Protein AF-A0A3A6PB58-F1 (afdb_monomer)

Organism: NCBI:txid1276110

Solvent-accessible surface area (backbone atoms only — not comparable to full-atom values): 4008 Å² total; per-residue (Å²): 137,82,79,79,75,74,77,72,81,40,73,63,34,37,29,22,56,48,72,91,82,58,84,79,94,47,57,76,44,76,27,94,39,72,67,48,30,52,54,51,41,59,51,46,21,68,74,66,66,33,43,71,45,77,70,85,74,61,35,36,39,27,32,43,77,116

Secondary structure (DSSP, 8-state):
-----PPPPEEEEEEES-TTT--SSS-EEE-SSHHHHHHHHHHHHHHHTEEEEE-SSSEEEEEE--

Nearest PDB structures (foldseek):
  3p04-assembly1_A  TM=7.062E-01  e=1.919E+00  Corynebacterium glutamicum
  2co5-assembly1_A  TM=5.465E-01  e=3.770E+00  Sulfolobus turreted icosahedral virus 1
  3fau-assembly3_B  TM=3.872E-01  e=3.294E+00  Homo sapiens
  8a39-assembly2_BP1-2  TM=5.375E-01  e=9.703E+00  Escherichia coli W
  6bw5-assembly1_B  TM=3.884E-01  e=6.048E+00  Homo sapiens

Structure (mmCIF, N/CA/C/O backbone):
data_AF-A0A3A6PB58-F1
#
_entry.id   AF-A0A3A6PB58-F1
#
loop_
_atom_site.group_PDB
_atom_site.id
_atom_site.type_symbol
_atom_site.label_atom_id
_atom_site.label_alt_id
_atom_site.label_comp_id
_atom_site.label_asym_id
_atom_site.label_entity_id
_atom_site.label_se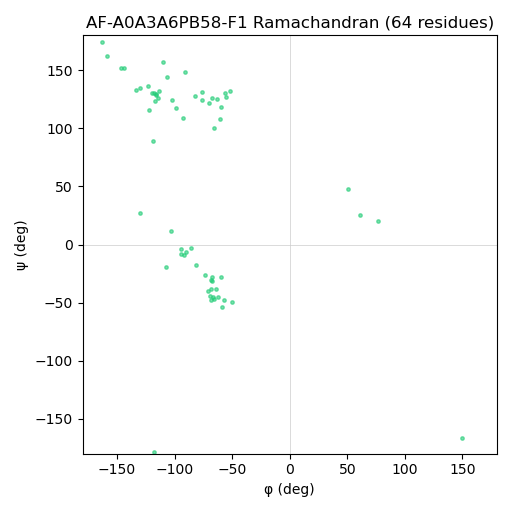q_id
_atom_site.pdbx_PDB_ins_code
_atom_site.Cartn_x
_atom_site.Cartn_y
_atom_site.Cartn_z
_atom_site.occupancy
_atom_site.B_iso_or_equiv
_atom_site.auth_seq_id
_atom_site.auth_comp_id
_atom_site.auth_asym_id
_atom_site.auth_atom_id
_atom_site.pdbx_PDB_model_num
ATOM 1 N N . MET A 1 1 ? 22.097 0.147 -33.614 1.00 51.28 1 MET A N 1
ATOM 2 C CA . MET A 1 1 ? 21.653 1.239 -32.718 1.00 51.28 1 MET A CA 1
ATOM 3 C C . MET A 1 1 ? 20.529 0.699 -31.833 1.00 51.28 1 MET A C 1
ATOM 5 O O . MET A 1 1 ? 19.438 0.467 -32.334 1.00 51.28 1 MET A O 1
ATOM 9 N N . ARG A 1 2 ? 20.798 0.369 -30.564 1.00 56.81 2 ARG A N 1
ATOM 10 C CA . ARG A 1 2 ? 19.797 -0.213 -29.649 1.00 56.81 2 ARG A CA 1
ATOM 11 C C . ARG A 1 2 ? 19.148 0.948 -28.890 1.00 56.81 2 ARG A C 1
ATOM 13 O O . ARG A 1 2 ? 19.831 1.598 -28.103 1.00 56.81 2 ARG A O 1
ATOM 20 N N . ARG A 1 3 ? 17.879 1.271 -29.171 1.00 60.50 3 ARG A N 1
ATOM 21 C CA . ARG A 1 3 ? 17.132 2.254 -28.368 1.00 60.50 3 ARG A CA 1
ATOM 22 C C . ARG A 1 3 ? 17.099 1.721 -26.933 1.00 60.50 3 ARG A C 1
ATOM 24 O O . ARG A 1 3 ? 16.585 0.629 -26.712 1.00 60.50 3 ARG A O 1
ATOM 31 N N . ARG A 1 4 ? 17.678 2.449 -25.972 1.00 60.00 4 ARG A N 1
ATOM 32 C CA . ARG A 1 4 ? 17.358 2.224 -24.560 1.00 60.00 4 ARG A CA 1
ATOM 33 C C . ARG A 1 4 ? 15.896 2.624 -24.415 1.00 60.00 4 ARG A C 1
ATOM 35 O O . ARG A 1 4 ? 15.585 3.810 -24.425 1.00 60.00 4 ARG A O 1
ATOM 42 N N . GLN A 1 5 ? 15.001 1.643 -24.396 1.00 61.91 5 GLN A N 1
ATOM 43 C CA . GLN A 1 5 ? 13.648 1.871 -23.915 1.00 61.91 5 GLN A CA 1
ATOM 44 C C . GLN A 1 5 ? 13.827 2.306 -22.456 1.00 61.91 5 GLN A C 1
ATOM 46 O O . GLN A 1 5 ? 14.299 1.511 -21.645 1.00 61.91 5 GLN A O 1
ATOM 51 N N . GLY A 1 6 ? 13.598 3.585 -22.146 1.00 60.91 6 GLY A N 1
ATOM 52 C CA . GLY A 1 6 ? 13.553 4.025 -20.754 1.00 60.91 6 GLY A CA 1
ATOM 53 C C . GLY A 1 6 ? 12.506 3.174 -20.046 1.00 60.91 6 GLY A C 1
ATOM 54 O O . GLY A 1 6 ? 11.402 3.018 -20.576 1.00 60.91 6 GLY A O 1
ATOM 55 N N . LYS A 1 7 ? 12.871 2.538 -18.930 1.00 69.69 7 LYS A N 1
ATOM 56 C CA . LYS A 1 7 ? 11.920 1.713 -18.191 1.00 69.69 7 LYS A CA 1
ATOM 57 C C . LYS A 1 7 ? 10.806 2.631 -17.687 1.00 69.69 7 LYS A C 1
ATOM 59 O O . LYS A 1 7 ? 11.073 3.686 -17.119 1.00 69.69 7 LYS A O 1
ATOM 64 N N . LEU A 1 8 ? 9.566 2.285 -18.021 1.00 76.19 8 LEU A N 1
ATOM 65 C CA . LEU A 1 8 ? 8.393 3.024 -17.572 1.00 76.19 8 LEU A CA 1
ATOM 66 C C . LEU A 1 8 ? 8.148 2.665 -16.108 1.00 76.19 8 LEU A C 1
ATOM 68 O O . LEU A 1 8 ? 8.124 1.481 -15.774 1.00 76.19 8 LEU A O 1
ATOM 72 N N . ALA A 1 9 ? 7.946 3.680 -15.269 1.00 85.06 9 ALA A N 1
ATOM 73 C CA . ALA A 1 9 ? 7.524 3.482 -13.891 1.00 85.06 9 ALA A CA 1
ATOM 74 C C . ALA A 1 9 ? 6.218 2.673 -13.869 1.00 85.06 9 ALA A C 1
ATOM 76 O O . ALA A 1 9 ? 5.270 2.987 -14.597 1.00 85.06 9 ALA A O 1
ATOM 77 N N . LYS A 1 10 ? 6.180 1.613 -13.060 1.00 92.19 10 LYS A N 1
ATOM 78 C CA . LYS A 1 10 ? 5.041 0.696 -12.976 1.00 92.19 10 LYS A CA 1
ATOM 79 C C . LYS A 1 10 ? 4.454 0.742 -11.574 1.00 92.19 10 LYS A C 1
ATOM 81 O O . LYS A 1 10 ? 5.151 0.446 -10.611 1.00 92.19 10 LYS A O 1
ATOM 86 N N . IL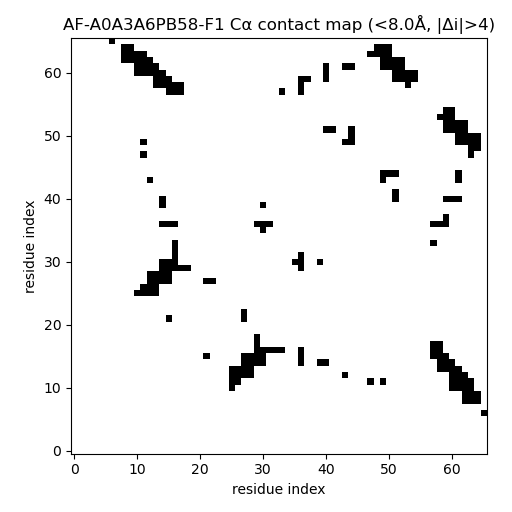E A 1 11 ? 3.162 1.049 -11.469 1.00 94.81 11 ILE A N 1
ATOM 87 C CA . ILE A 1 11 ? 2.420 0.886 -10.215 1.00 94.81 11 ILE A CA 1
ATOM 88 C C . ILE A 1 11 ? 2.251 -0.615 -9.960 1.00 94.81 11 ILE A C 1
ATOM 90 O O . ILE A 1 11 ? 1.699 -1.332 -10.799 1.00 94.81 11 ILE A O 1
ATOM 94 N N . VAL A 1 12 ? 2.748 -1.088 -8.821 1.00 96.25 12 VAL A N 1
ATOM 95 C CA . VAL A 1 12 ? 2.734 -2.506 -8.431 1.00 96.25 12 VAL A CA 1
ATOM 96 C C . VAL A 1 12 ? 1.738 -2.818 -7.320 1.00 96.25 12 VAL A C 1
ATOM 98 O O . VAL A 1 12 ? 1.329 -3.970 -7.205 1.00 96.25 12 VAL A O 1
ATOM 101 N N . ALA A 1 13 ? 1.297 -1.818 -6.555 1.00 97.62 13 ALA A N 1
ATOM 102 C CA . ALA A 1 13 ? 0.194 -1.936 -5.603 1.00 97.62 13 ALA A CA 1
ATOM 103 C C . ALA A 1 13 ? -0.404 -0.559 -5.274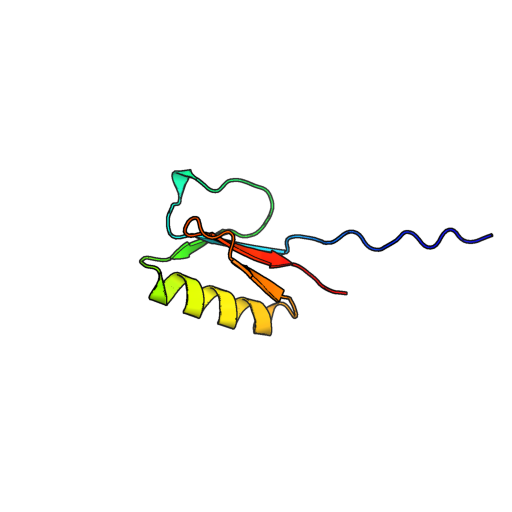 1.00 97.62 13 ALA A C 1
ATOM 105 O O . ALA A 1 13 ? 0.229 0.477 -5.491 1.00 97.62 13 ALA A O 1
ATOM 106 N N 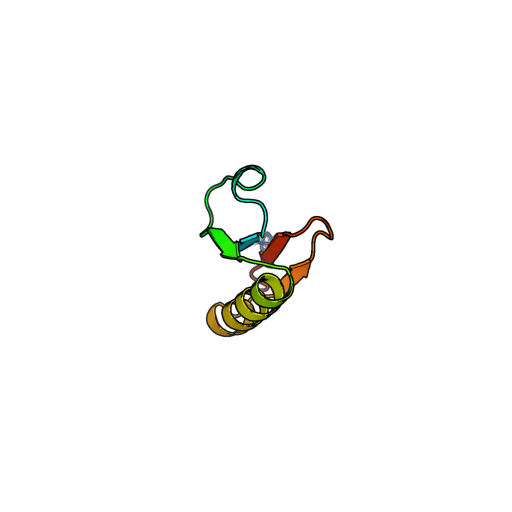. VAL A 1 14 ? -1.618 -0.565 -4.731 1.00 97.88 14 VAL A N 1
ATOM 107 C CA . VAL A 1 14 ? -2.319 0.617 -4.216 1.00 97.88 14 VAL A CA 1
ATOM 108 C C . VAL A 1 14 ? -2.836 0.301 -2.818 1.00 97.88 14 VAL A C 1
ATOM 110 O O . VAL A 1 14 ? -3.418 -0.760 -2.605 1.00 97.88 14 VAL A O 1
ATOM 113 N N . VAL A 1 15 ? -2.658 1.219 -1.874 1.00 98.31 15 VAL A N 1
ATOM 114 C CA . VAL A 1 15 ? -3.261 1.159 -0.539 1.00 98.31 15 VAL A CA 1
ATOM 115 C C . VAL A 1 15 ? -4.140 2.390 -0.371 1.00 98.31 15 VAL A C 1
ATOM 117 O O . VAL A 1 15 ? -3.688 3.493 -0.659 1.00 98.31 15 VAL A O 1
ATOM 120 N N . SER A 1 16 ? -5.390 2.234 0.058 1.00 98.31 16 SER A N 1
ATOM 121 C CA . SER A 1 16 ? -6.319 3.359 0.215 1.00 98.31 16 SER A CA 1
ATOM 122 C C . SER A 1 16 ? -7.233 3.180 1.417 1.00 98.31 16 SER A C 1
ATOM 124 O O . SER A 1 16 ? -7.555 2.053 1.782 1.00 98.31 16 SER A O 1
ATOM 126 N N . VAL A 1 17 ? -7.683 4.285 2.010 1.00 98.38 17 VAL A N 1
ATOM 127 C CA . VAL A 1 17 ? -8.785 4.284 2.993 1.00 98.38 17 VAL A CA 1
ATOM 128 C C . VAL A 1 17 ? -10.161 4.472 2.338 1.00 98.38 17 VAL A C 1
ATOM 130 O O . VAL A 1 17 ? -11.182 4.344 3.009 1.00 98.38 17 VAL A O 1
ATOM 133 N N . TYR A 1 18 ? -10.208 4.741 1.026 1.00 97.06 18 TYR A N 1
ATOM 134 C CA . TYR A 1 18 ? -11.435 5.014 0.274 1.00 97.06 18 TYR A CA 1
ATOM 135 C C . TYR A 1 18 ? -11.647 3.970 -0.838 1.00 97.06 18 TYR A C 1
ATOM 137 O O . TYR A 1 18 ? -11.208 4.169 -1.972 1.00 97.06 18 TYR A O 1
ATOM 145 N N . PRO A 1 19 ? -12.331 2.845 -0.556 1.00 94.06 19 PRO A N 1
ATOM 146 C CA . PRO A 1 19 ? -12.505 1.754 -1.521 1.00 94.06 19 PRO A CA 1
ATOM 147 C C . PRO A 1 19 ? -13.226 2.159 -2.814 1.00 94.06 19 PRO A C 1
ATOM 149 O O . PRO A 1 19 ? -12.964 1.571 -3.860 1.00 94.06 19 PRO A O 1
ATOM 152 N N . ASP A 1 20 ? -14.089 3.176 -2.769 1.00 94.88 20 ASP A N 1
ATOM 153 C CA . ASP A 1 20 ? -14.836 3.647 -3.942 1.00 94.88 20 ASP A CA 1
ATOM 154 C C . ASP A 1 20 ? -14.021 4.581 -4.857 1.00 94.88 20 ASP A C 1
ATOM 156 O O . ASP A 1 20 ? -14.375 4.769 -6.027 1.00 94.88 20 ASP A O 1
ATOM 160 N N . GLU A 1 21 ? -12.916 5.139 -4.352 1.00 90.62 21 GLU A N 1
ATOM 161 C CA . GLU A 1 21 ? -12.055 6.088 -5.073 1.00 90.62 21 GLU A CA 1
ATOM 162 C C . GLU A 1 21 ? -10.905 5.408 -5.829 1.00 90.62 21 GLU A C 1
ATOM 164 O O . GLU A 1 21 ? -10.236 6.039 -6.650 1.00 90.62 21 GLU A O 1
ATOM 169 N N . VAL A 1 22 ? -10.692 4.107 -5.605 1.00 92.81 22 VAL A N 1
ATOM 170 C CA . VAL A 1 22 ? -9.632 3.326 -6.250 1.00 92.81 22 VAL A CA 1
ATOM 171 C C . VAL A 1 22 ? -10.201 2.194 -7.096 1.00 92.81 22 VAL A C 1
ATOM 173 O O . VAL A 1 22 ? -11.034 1.401 -6.671 1.00 92.81 22 VAL A O 1
ATOM 176 N N . LYS A 1 23 ? -9.731 2.107 -8.341 1.00 88.56 23 LYS A N 1
ATOM 177 C CA . LYS A 1 23 ? -10.066 1.052 -9.308 1.00 88.56 23 LYS A CA 1
ATOM 178 C C . LYS A 1 23 ? -8.840 0.807 -10.180 1.00 88.56 23 LYS A C 1
ATOM 180 O O . LYS A 1 23 ? -8.063 1.732 -10.404 1.00 88.56 23 LYS A O 1
ATOM 185 N N . GLY A 1 24 ? -8.665 -0.396 -10.719 1.00 82.75 24 GLY A N 1
ATOM 186 C CA . GLY A 1 24 ? -7.592 -0.628 -11.689 1.00 82.75 24 GLY A CA 1
ATOM 187 C C . GLY A 1 24 ? -7.016 -2.036 -11.698 1.00 82.75 24 GLY A C 1
ATOM 188 O O . GLY A 1 24 ? -7.603 -2.968 -11.161 1.00 82.75 24 GLY A O 1
ATOM 189 N N . GLY A 1 25 ? -5.865 -2.167 -12.366 1.00 81.00 25 GLY A N 1
ATOM 190 C CA . GLY A 1 25 ? -5.223 -3.442 -12.711 1.00 81.00 25 GLY A CA 1
ATOM 191 C C . GLY A 1 25 ? -4.019 -3.846 -11.852 1.00 81.00 25 GLY A C 1
ATOM 192 O O . GLY A 1 25 ? -3.295 -4.75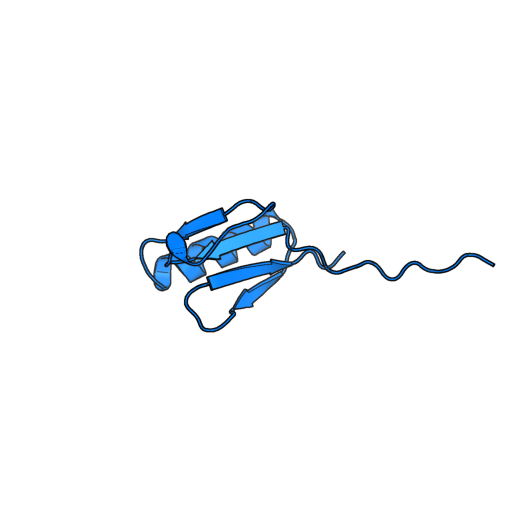9 -12.240 1.00 81.00 25 GLY A O 1
ATOM 193 N N . ALA A 1 26 ? -3.781 -3.172 -10.727 1.00 91.94 26 ALA A N 1
ATOM 194 C CA . ALA A 1 26 ? -2.795 -3.575 -9.722 1.00 91.94 26 ALA A CA 1
ATOM 195 C C . ALA A 1 26 ? -3.521 -4.060 -8.453 1.00 91.94 26 ALA A C 1
ATOM 197 O O . ALA A 1 26 ? -4.671 -3.672 -8.245 1.00 91.94 26 ALA A O 1
ATOM 198 N N . PRO A 1 27 ? -2.887 -4.882 -7.599 1.00 96.06 27 PRO A N 1
ATOM 199 C CA . PRO A 1 27 ? -3.425 -5.226 -6.285 1.00 96.06 27 PRO A CA 1
ATOM 200 C C . PRO A 1 27 ? -3.802 -3.981 -5.470 1.00 96.06 27 PRO A C 1
ATOM 202 O O . PRO A 1 27 ? -3.007 -3.045 -5.360 1.00 96.06 27 PRO A O 1
ATOM 205 N N . ILE A 1 28 ? -5.008 -3.991 -4.898 1.00 97.69 28 ILE A N 1
ATOM 206 C CA . ILE A 1 28 ? -5.551 -2.905 -4.075 1.00 97.69 28 ILE A CA 1
ATOM 207 C C . ILE A 1 28 ? -5.764 -3.424 -2.653 1.00 97.69 28 ILE A C 1
ATOM 209 O O . ILE A 1 28 ? -6.407 -4.455 -2.455 1.00 97.69 28 ILE A O 1
ATOM 213 N N . PHE A 1 29 ? -5.254 -2.687 -1.671 1.00 97.94 29 PHE A N 1
ATOM 214 C CA . PHE A 1 29 ? -5.409 -2.954 -0.246 1.00 97.94 29 PHE A CA 1
ATOM 215 C C . PHE A 1 29 ? -6.220 -1.828 0.387 1.00 97.94 29 PHE A C 1
ATOM 217 O O . PHE A 1 29 ? -5.871 -0.656 0.253 1.00 97.94 29 PHE A O 1
ATOM 2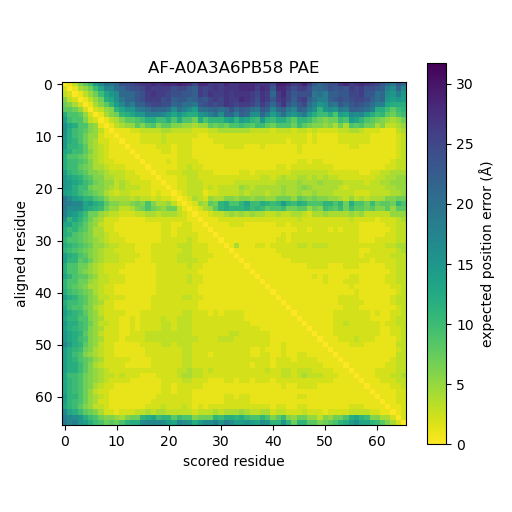24 N N . ILE A 1 30 ? -7.302 -2.178 1.078 1.00 98.06 30 ILE A N 1
ATOM 225 C CA . ILE A 1 30 ? -8.145 -1.198 1.762 1.00 98.06 30 ILE A CA 1
ATOM 226 C C . ILE A 1 30 ? -7.769 -1.169 3.241 1.00 98.06 30 ILE A C 1
ATOM 228 O O . ILE A 1 30 ? -7.890 -2.179 3.934 1.00 98.06 30 ILE A O 1
ATOM 232 N N . ALA A 1 31 ? -7.286 -0.020 3.703 1.00 98.19 31 ALA A N 1
ATOM 233 C CA . ALA A 1 31 ? -6.944 0.235 5.095 1.00 98.19 31 ALA A CA 1
ATOM 234 C C . ALA A 1 31 ? -8.142 0.827 5.851 1.00 98.19 31 ALA A C 1
ATOM 236 O O . ALA A 1 31 ? -8.953 1.552 5.280 1.00 98.19 31 ALA A O 1
ATOM 237 N N . SER A 1 32 ? -8.246 0.534 7.148 1.00 97.56 32 SER A N 1
ATOM 238 C CA . SER A 1 32 ? -9.326 1.046 8.005 1.00 97.56 32 SER A CA 1
ATOM 239 C C . SER A 1 32 ? -9.181 2.526 8.360 1.00 97.56 32 SER A C 1
ATOM 241 O O . SER A 1 32 ? -10.170 3.181 8.676 1.00 97.56 32 SER A O 1
ATOM 243 N N . ASP A 1 33 ? -7.951 3.036 8.352 1.00 98.12 33 ASP A N 1
ATOM 244 C CA . ASP A 1 33 ? -7.577 4.379 8.785 1.00 98.12 33 ASP A CA 1
ATOM 245 C C . ASP A 1 33 ? -6.184 4.750 8.245 1.00 98.12 33 ASP A C 1
ATOM 247 O O . ASP A 1 33 ? -5.492 3.929 7.636 1.00 98.12 33 ASP A O 1
ATOM 251 N N . THR A 1 34 ? -5.765 5.997 8.471 1.00 97.12 34 THR A N 1
ATOM 252 C CA . THR A 1 34 ? -4.487 6.529 7.975 1.00 97.12 34 THR A CA 1
ATOM 253 C C . THR A 1 34 ? -3.264 5.875 8.624 1.00 97.12 34 THR A C 1
ATOM 255 O O . THR A 1 34 ? -2.228 5.767 7.979 1.00 97.12 34 THR A O 1
ATOM 258 N N . GLY A 1 35 ? -3.365 5.385 9.863 1.00 98.19 35 GLY A N 1
ATOM 259 C CA . GLY A 1 35 ? -2.276 4.645 10.505 1.00 98.19 35 GLY A CA 1
ATOM 260 C C . GLY A 1 35 ? -2.063 3.287 9.838 1.00 98.19 35 GLY A C 1
ATOM 261 O O . GLY A 1 35 ? -0.937 2.914 9.507 1.00 98.19 35 GLY A O 1
ATOM 262 N N . LYS A 1 36 ? -3.159 2.573 9.551 1.00 98.56 36 LYS A N 1
ATOM 263 C CA . LYS A 1 36 ? -3.120 1.314 8.794 1.00 98.56 36 LYS A CA 1
ATOM 264 C C . LYS A 1 36 ? -2.731 1.502 7.332 1.00 98.56 36 LYS A C 1
ATOM 266 O O . LYS A 1 36 ? -2.102 0.601 6.774 1.00 98.56 36 LYS A O 1
ATOM 271 N N . LEU A 1 37 ? -3.060 2.645 6.731 1.00 98.62 37 LEU A N 1
ATOM 272 C CA . LEU A 1 37 ? -2.623 3.025 5.385 1.00 98.62 37 LEU A CA 1
ATOM 273 C C . LEU A 1 37 ? -1.092 3.056 5.302 1.00 98.62 37 LEU A C 1
ATOM 275 O O . LEU A 1 37 ? -0.516 2.368 4.459 1.00 98.62 37 LEU A O 1
ATOM 279 N N . GLU A 1 38 ? -0.445 3.795 6.206 1.00 98.38 38 GLU A N 1
ATOM 280 C CA . GLU A 1 38 ? 1.017 3.913 6.264 1.00 98.38 38 GLU A CA 1
ATOM 281 C C . GLU A 1 38 ? 1.689 2.581 6.622 1.00 98.38 38 GLU A C 1
ATOM 283 O O . GLU A 1 38 ? 2.610 2.152 5.928 1.00 98.38 38 GLU A O 1
ATOM 288 N N . GLU A 1 39 ? 1.198 1.878 7.652 1.00 98.50 39 GLU A N 1
ATOM 289 C CA . GLU A 1 39 ? 1.740 0.575 8.070 1.00 98.50 39 GLU A CA 1
ATOM 290 C C . GLU A 1 39 ? 1.721 -0.440 6.916 1.00 98.50 39 GLU A C 1
ATOM 292 O O . GLU A 1 39 ? 2.727 -1.097 6.634 1.00 98.50 39 GLU A O 1
ATOM 297 N N . THR A 1 40 ? 0.586 -0.539 6.216 1.00 98.69 40 THR A N 1
ATOM 298 C CA . THR A 1 40 ? 0.415 -1.463 5.088 1.00 98.69 40 THR A CA 1
ATOM 299 C C . THR A 1 40 ? 1.310 -1.066 3.918 1.00 98.69 40 THR A C 1
ATOM 301 O O . THR A 1 40 ? 1.980 -1.925 3.343 1.00 98.69 40 THR A O 1
ATOM 304 N N . ALA A 1 41 ? 1.365 0.225 3.575 1.00 98.44 41 ALA A N 1
ATOM 305 C CA . ALA A 1 41 ? 2.201 0.709 2.485 1.00 98.44 41 ALA A CA 1
ATOM 306 C C . ALA A 1 41 ? 3.695 0.466 2.746 1.00 98.44 41 ALA A C 1
ATOM 308 O O . ALA A 1 41 ? 4.371 -0.064 1.868 1.00 98.44 41 ALA A O 1
ATOM 309 N N . PHE A 1 42 ? 4.200 0.753 3.950 1.00 98.06 42 PHE A N 1
ATOM 310 C CA . PHE A 1 42 ? 5.610 0.528 4.298 1.00 98.06 42 PHE A CA 1
ATOM 311 C C . PHE A 1 42 ? 5.992 -0.951 4.354 1.00 98.06 42 PHE A C 1
ATOM 313 O O . PHE A 1 42 ? 7.139 -1.314 4.078 1.00 98.06 42 PHE A O 1
ATOM 320 N N . LEU A 1 43 ? 5.056 -1.827 4.725 1.00 98.44 43 LEU A N 1
ATOM 321 C CA . LEU A 1 43 ? 5.288 -3.264 4.649 1.00 98.44 43 LEU A CA 1
ATOM 322 C C . LEU A 1 43 ? 5.387 -3.717 3.186 1.00 98.44 43 LEU A C 1
ATOM 324 O O . LEU A 1 43 ? 6.325 -4.430 2.827 1.00 98.44 43 LEU A O 1
ATOM 328 N N . LEU A 1 44 ? 4.448 -3.279 2.343 1.00 98.25 44 LEU A N 1
ATOM 329 C CA . LEU A 1 44 ? 4.430 -3.610 0.917 1.00 98.25 44 LEU A CA 1
ATOM 330 C C . LEU A 1 44 ? 5.644 -3.055 0.174 1.00 98.25 44 LEU A C 1
ATOM 332 O O . LEU A 1 44 ? 6.185 -3.756 -0.672 1.00 98.25 44 LEU A O 1
ATOM 336 N N . GLU A 1 45 ? 6.102 -1.852 0.516 1.00 97.62 45 GLU A N 1
ATOM 337 C CA . GLU A 1 45 ? 7.331 -1.250 -0.012 1.00 97.62 45 GLU A CA 1
ATOM 338 C C . GLU A 1 45 ? 8.517 -2.221 0.090 1.00 97.62 45 GLU A C 1
ATOM 340 O O . GLU A 1 45 ? 9.178 -2.506 -0.906 1.00 97.62 45 GLU A O 1
ATOM 345 N N . LYS A 1 46 ? 8.715 -2.819 1.273 1.00 96.75 46 LYS A N 1
ATOM 346 C CA . LYS A 1 46 ? 9.796 -3.781 1.541 1.00 96.75 46 LYS A CA 1
ATOM 347 C C . LYS A 1 46 ? 9.586 -5.125 0.852 1.00 96.75 46 LYS A C 1
ATOM 349 O O . LYS A 1 46 ? 10.548 -5.734 0.400 1.00 96.75 46 LYS A O 1
ATOM 354 N N . ILE A 1 47 ? 8.346 -5.619 0.820 1.00 97.44 47 ILE A N 1
ATOM 355 C CA . ILE A 1 47 ? 8.015 -6.920 0.214 1.00 97.44 47 ILE A CA 1
ATOM 356 C C . ILE A 1 47 ? 8.181 -6.872 -1.308 1.00 97.44 47 ILE A C 1
ATOM 358 O O . ILE A 1 47 ? 8.612 -7.854 -1.909 1.00 97.44 47 ILE A O 1
ATOM 362 N N . LEU A 1 48 ? 7.803 -5.753 -1.925 1.00 95.75 48 LEU A N 1
ATOM 363 C CA . LEU A 1 48 ? 7.757 -5.593 -3.376 1.00 95.75 48 LEU A CA 1
ATOM 364 C C . LEU A 1 48 ? 9.031 -4.976 -3.963 1.00 95.75 48 LEU A C 1
ATOM 366 O O . LEU A 1 48 ? 9.102 -4.869 -5.183 1.00 95.75 48 LEU A O 1
ATOM 370 N N . ASP A 1 4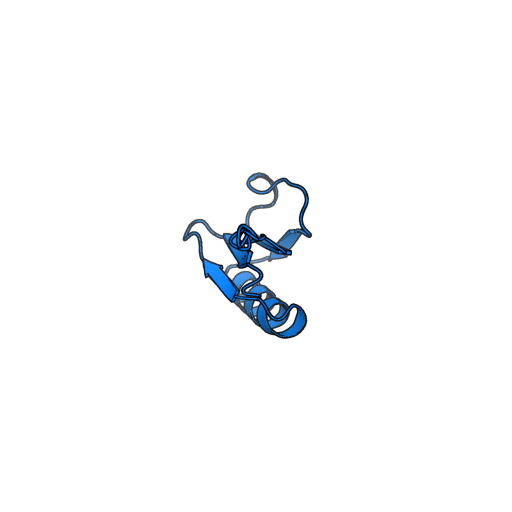9 ? 9.994 -4.578 -3.123 1.00 95.19 49 ASP A N 1
ATOM 371 C CA . ASP A 1 49 ? 11.176 -3.799 -3.524 1.00 95.19 49 ASP A CA 1
ATOM 372 C C . ASP A 1 49 ? 10.773 -2.565 -4.356 1.00 95.19 49 ASP A C 1
ATOM 374 O O . ASP A 1 49 ? 11.239 -2.313 -5.467 1.00 95.19 49 ASP A O 1
ATOM 378 N N . ALA A 1 50 ? 9.781 -1.842 -3.834 1.00 96.19 50 ALA A N 1
ATOM 379 C CA . ALA A 1 50 ? 9.130 -0.715 -4.490 1.00 96.19 50 ALA A CA 1
ATOM 380 C C . ALA A 1 50 ? 9.341 0.564 -3.677 1.00 96.19 50 ALA A C 1
ATOM 382 O O . ALA A 1 50 ? 9.984 0.563 -2.631 1.00 96.19 50 ALA A O 1
ATOM 383 N N . SER A 1 51 ? 8.776 1.678 -4.129 1.00 96.56 51 SER A N 1
ATOM 384 C CA . SER A 1 51 ? 8.685 2.893 -3.319 1.00 96.56 51 SER A CA 1
ATOM 385 C C . SER A 1 51 ? 7.261 3.372 -3.160 1.00 96.56 51 SER A C 1
ATOM 387 O O . SER A 1 51 ? 6.473 3.378 -4.109 1.00 96.56 51 SER A O 1
ATOM 389 N N . ALA A 1 52 ? 6.947 3.760 -1.927 1.00 97.31 52 ALA A N 1
ATOM 390 C CA . ALA A 1 52 ? 5.666 4.316 -1.548 1.00 97.31 52 ALA A CA 1
ATOM 391 C C . ALA A 1 52 ? 5.598 5.810 -1.882 1.00 97.31 52 ALA A C 1
ATOM 393 O O . ALA A 1 52 ? 6.449 6.603 -1.480 1.00 97.31 52 ALA A O 1
ATOM 394 N N . HIS A 1 53 ? 4.545 6.202 -2.593 1.00 96.94 53 HIS A N 1
ATOM 395 C CA . HIS A 1 53 ? 4.228 7.593 -2.888 1.00 96.94 53 HIS A CA 1
ATOM 396 C C . HIS A 1 53 ? 2.836 7.934 -2.363 1.00 96.94 53 HIS A C 1
ATOM 398 O O . HIS A 1 53 ? 1.834 7.395 -2.838 1.00 96.94 53 HIS A O 1
ATOM 404 N N . ASP A 1 54 ? 2.782 8.845 -1.394 1.00 97.19 54 ASP A N 1
ATOM 405 C CA . ASP A 1 54 ? 1.531 9.399 -0.882 1.00 97.19 54 ASP A CA 1
ATOM 406 C C . ASP A 1 54 ? 0.952 10.425 -1.867 1.00 97.19 54 ASP A C 1
ATOM 408 O O . ASP A 1 54 ? 1.611 11.399 -2.248 1.00 97.19 54 ASP A O 1
ATOM 412 N N . LEU A 1 55 ? -0.298 10.201 -2.270 1.00 96.00 55 LEU A N 1
ATOM 413 C CA . LEU A 1 55 ? -1.052 11.092 -3.150 1.00 96.00 55 LEU A CA 1
ATOM 414 C C . LEU A 1 55 ? -1.768 12.221 -2.388 1.00 96.00 55 LEU A C 1
ATOM 416 O O . LEU A 1 55 ? -2.376 13.091 -3.011 1.00 96.00 55 LEU A O 1
ATOM 420 N N . LYS A 1 56 ? -1.682 12.231 -1.051 1.00 96.00 56 LYS A N 1
ATOM 421 C CA . LYS A 1 56 ? -2.290 13.209 -0.133 1.00 96.00 56 LYS A CA 1
ATOM 422 C C . LYS A 1 56 ? -3.816 13.269 -0.198 1.00 96.00 56 LYS A C 1
ATOM 424 O O . LYS A 1 56 ? -4.421 14.283 0.141 1.00 96.00 56 LYS A O 1
ATOM 429 N N . ASN A 1 57 ? -4.441 12.174 -0.618 1.00 95.50 57 ASN A N 1
ATOM 430 C CA . ASN A 1 57 ? -5.892 12.009 -0.701 1.00 95.50 57 ASN A CA 1
ATOM 431 C C . ASN A 1 57 ? -6.358 10.700 -0.038 1.00 95.50 57 ASN A C 1
ATOM 433 O O . ASN A 1 57 ? -7.365 10.130 -0.436 1.00 95.50 57 ASN A O 1
ATOM 437 N N . GLY A 1 58 ? -5.608 10.191 0.945 1.00 97.12 58 GLY A N 1
ATOM 438 C CA . GLY A 1 58 ? -5.922 8.916 1.599 1.00 97.12 58 GLY A CA 1
ATOM 439 C C . GLY A 1 58 ? -5.563 7.682 0.766 1.00 97.12 58 GLY A C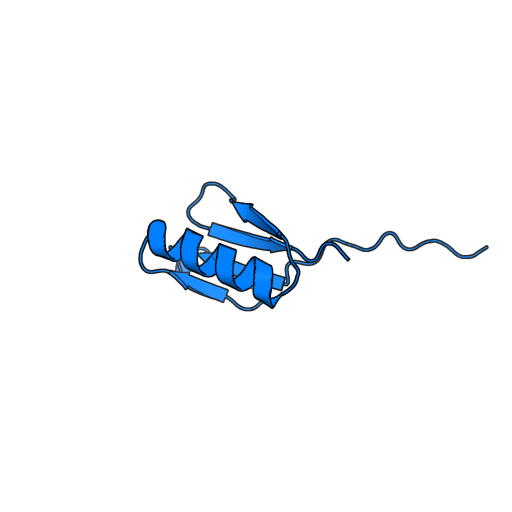 1
ATOM 440 O O . GLY A 1 58 ? -6.092 6.601 1.015 1.00 97.12 58 GLY A O 1
ATOM 441 N N . THR A 1 59 ? -4.669 7.830 -0.215 1.00 97.75 59 THR A N 1
ATOM 442 C CA . THR A 1 59 ? -4.159 6.736 -1.047 1.00 97.75 59 THR A CA 1
ATOM 443 C C . THR A 1 59 ? -2.640 6.822 -1.173 1.00 97.75 59 THR A C 1
ATOM 445 O O . THR A 1 59 ? -2.092 7.879 -1.484 1.00 97.75 59 THR A O 1
ATOM 448 N N . ILE A 1 60 ? -1.968 5.688 -0.985 1.00 98.25 60 ILE A N 1
ATOM 449 C CA . ILE A 1 60 ? -0.542 5.501 -1.249 1.00 98.25 60 ILE A CA 1
ATOM 450 C C . ILE A 1 60 ? -0.397 4.514 -2.406 1.00 98.25 60 ILE A C 1
ATOM 452 O O . ILE A 1 60 ? -1.021 3.451 -2.414 1.00 98.25 60 ILE A O 1
ATOM 456 N N . ILE A 1 61 ? 0.438 4.848 -3.384 1.00 97.12 61 ILE A N 1
ATOM 457 C CA . ILE A 1 61 ? 0.782 3.943 -4.486 1.00 97.12 61 ILE A CA 1
ATOM 458 C C . ILE A 1 61 ? 2.200 3.412 -4.313 1.00 97.12 61 ILE A C 1
ATOM 4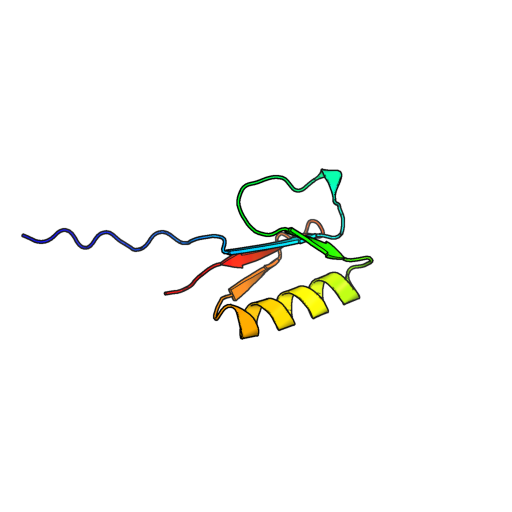60 O O . ILE A 1 61 ? 3.089 4.131 -3.864 1.00 97.12 61 ILE A O 1
ATOM 464 N N . LEU A 1 62 ? 2.410 2.154 -4.692 1.00 97.56 62 LEU A N 1
ATOM 465 C CA . LEU A 1 62 ? 3.721 1.518 -4.719 1.00 97.56 62 LEU A CA 1
ATOM 466 C C . LEU A 1 62 ? 4.201 1.479 -6.167 1.00 97.56 62 LEU A C 1
ATOM 468 O O . LEU A 1 62 ? 3.499 0.945 -7.032 1.00 97.56 62 LEU A O 1
ATOM 472 N N . VAL A 1 63 ? 5.381 2.032 -6.434 1.00 96.38 63 VAL A N 1
ATOM 473 C CA . VAL A 1 63 ? 5.982 2.099 -7.773 1.00 96.38 63 VAL A CA 1
ATOM 474 C C . VAL A 1 63 ? 7.277 1.291 -7.807 1.00 96.38 63 VAL A C 1
ATOM 476 O O . VAL A 1 63 ? 8.141 1.469 -6.954 1.00 96.38 63 VAL A O 1
ATOM 479 N N . ASP A 1 64 ? 7.403 0.402 -8.795 1.00 93.75 64 ASP A N 1
ATOM 480 C CA . ASP A 1 64 ? 8.649 -0.319 -9.084 1.00 93.75 64 ASP A CA 1
ATOM 481 C C . ASP A 1 64 ? 9.712 0.664 -9.600 1.00 93.75 64 ASP A C 1
ATOM 483 O O . ASP A 1 64 ? 9.469 1.410 -10.556 1.00 93.75 64 ASP A O 1
ATOM 487 N N . HIS A 1 65 ? 10.875 0.659 -8.952 1.00 77.38 65 HIS A N 1
ATOM 488 C CA . HIS A 1 65 ? 12.022 1.513 -9.261 1.00 77.38 65 HIS A CA 1
ATOM 489 C C . HIS A 1 65 ? 13.054 0.871 -10.193 1.00 77.38 65 HIS A C 1
ATOM 491 O O . HIS A 1 65 ? 13.985 1.556 -10.628 1.00 77.38 65 HIS A O 1
ATOM 497 N N . HIS A 1 66 ? 12.918 -0.421 -10.491 1.00 69.50 66 HIS A N 1
ATOM 498 C CA . HIS A 1 66 ? 13.894 -1.143 -11.300 1.00 69.50 66 HIS A CA 1
ATOM 499 C C . HIS A 1 66 ? 13.743 -0.881 -12.779 1.00 69.50 66 HIS A C 1
ATOM 501 O O . HIS A 1 66 ? 12.699 -0.320 -13.186 1.00 69.50 66 HIS A O 1
#

pLDDT: mean 91.12, std 12.21, range [51.28, 98.69]

Mean predicted aligned error: 4.95 Å

InterPro domains:
  IPR054055 YpzH protein family [PF21835] (9-65)

Foldseek 3Di:
DDPPPPDDKDFAEKEFCDPVVDDDDHHYHHAVDPVRSVVVQVVCCVVVVWDWDDPVPRMITTIRPD

Radius of gyration: 13.35 Å; Cα contacts (8 Å, |Δi|>4): 114; chains: 1; bounding box: 36×20×43 Å

Sequence (66 aa):
MRRRQGKLAKIVAVVSVYPDEVKGGAPIFIASDTGKLEETAFLLEKILDASAHDLKNGTIILVDHH